Protein AF-A0AB38CZD9-F1 (afdb_monomer)

Radius of gyration: 26.94 Å; Cα contacts (8 Å, |Δi|>4): 49; chains: 1; bounding box: 53×29×86 Å

Foldseek 3Di:
DDPPPPPPDDPQLVVLQVQLVVLVVVLVVQDDDDCVPHDPVVNVVVVVVSVVSNVVSVVSNVVSNVRNVVVVVVVVVVVVVCVVVVPPPDPPPPPPPDDDPDDDDD

Secondary structure (DSSP, 8-state):
------SS--HHHHHHHHHHHHHHHHHHHPPPP--TT--HHHHHHHHHHHHHHHHHHHHHHHHHHHHHHHHHHHHHHHHHHHHH-TT---S----TTPPPPPPPP-

Organism: NCBI:txi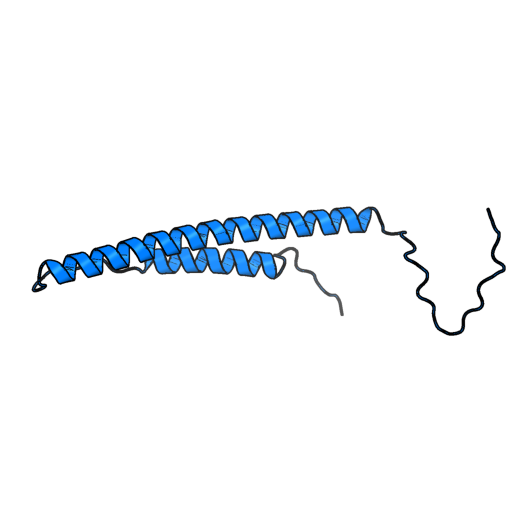d1185650

Solvent-accessible surface area (backbone atoms only — not comparable to full-atom values): 6479 Å² total; per-residue (Å²): 134,86,81,77,77,64,99,75,61,60,70,67,28,48,50,19,48,48,49,22,51,50,26,52,52,52,53,73,64,56,81,79,89,78,60,84,94,55,57,71,73,58,46,54,52,53,51,49,52,52,51,53,49,45,53,52,28,53,50,49,20,53,53,19,50,52,48,20,55,52,46,50,55,50,53,53,50,52,55,56,46,54,72,72,49,78,78,65,80,60,82,73,82,78,60,90,84,69,85,80,74,85,85,78,88,128

pLDDT: mean 80.2, std 19.92, range [33.47, 98.62]

Structure (mmCIF, N/CA/C/O backbone):
data_AF-A0AB38CZD9-F1
#
_entry.id   AF-A0AB38CZD9-F1
#
loop_
_atom_site.group_PDB
_atom_site.id
_atom_site.type_symbol
_atom_site.label_atom_id
_atom_site.label_alt_id
_atom_site.label_comp_id
_atom_site.label_asym_id
_atom_site.label_entity_id
_atom_site.label_seq_id
_atom_site.pdbx_PDB_ins_code
_atom_site.Cartn_x
_atom_site.Cartn_y
_atom_site.Cartn_z
_atom_site.occupancy
_atom_site.B_iso_or_equiv
_atom_site.auth_seq_id
_atom_site.auth_comp_id
_atom_site.auth_asym_id
_atom_site.auth_atom_id
_atom_site.pdbx_PDB_model_num
ATOM 1 N N . MET A 1 1 ? 33.368 4.820 -16.458 1.00 33.47 1 MET A N 1
ATOM 2 C CA . MET A 1 1 ? 32.606 4.340 -15.289 1.00 33.47 1 MET A CA 1
ATOM 3 C C . MET A 1 1 ? 31.623 3.302 -15.788 1.00 33.47 1 MET A C 1
ATOM 5 O O . MET A 1 1 ? 30.826 3.625 -16.655 1.00 33.47 1 MET A O 1
ATOM 9 N N . SER A 1 2 ? 31.768 2.059 -15.333 1.00 38.62 2 SER A N 1
ATOM 10 C CA . SER A 1 2 ? 30.882 0.948 -15.684 1.00 38.62 2 SER A CA 1
ATOM 11 C C . SER A 1 2 ? 29.598 1.111 -14.880 1.00 38.62 2 SER A C 1
ATOM 13 O O . SER A 1 2 ? 29.614 0.913 -13.667 1.00 38.62 2 SER A O 1
ATOM 15 N N . SER A 1 3 ? 28.510 1.533 -15.523 1.00 41.69 3 SER A N 1
ATOM 16 C CA . SER 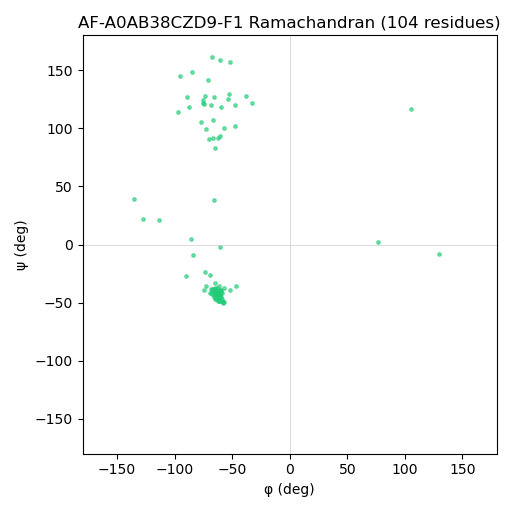A 1 3 ? 27.180 1.453 -14.930 1.00 41.69 3 SER A CA 1
ATOM 17 C C . SER A 1 3 ? 26.800 -0.019 -14.879 1.00 41.69 3 SER A C 1
ATOM 19 O O . SER A 1 3 ? 26.256 -0.578 -15.829 1.00 41.69 3 SER A O 1
ATOM 21 N N . THR A 1 4 ? 27.135 -0.666 -13.771 1.00 40.03 4 THR A N 1
ATOM 22 C CA . THR A 1 4 ? 26.488 -1.910 -13.387 1.00 40.03 4 THR A CA 1
ATOM 23 C C . THR A 1 4 ? 25.017 -1.572 -13.171 1.00 40.03 4 THR A C 1
ATOM 25 O O . THR A 1 4 ? 24.631 -1.126 -12.093 1.00 40.03 4 THR A O 1
ATOM 28 N N . VAL A 1 5 ? 24.200 -1.710 -14.218 1.00 45.19 5 VAL A N 1
ATOM 29 C CA . VAL A 1 5 ? 22.754 -1.858 -14.068 1.00 45.19 5 VAL A CA 1
ATOM 30 C C . VAL A 1 5 ? 22.598 -3.200 -13.381 1.00 45.19 5 VAL A C 1
ATOM 32 O O . VAL A 1 5 ? 22.669 -4.258 -14.003 1.00 45.19 5 VAL A O 1
ATOM 35 N N . ALA A 1 6 ? 22.556 -3.144 -12.053 1.00 43.19 6 ALA A N 1
ATOM 36 C CA . ALA A 1 6 ? 22.247 -4.293 -11.240 1.00 43.19 6 ALA A CA 1
ATOM 37 C C . ALA A 1 6 ? 20.925 -4.848 -11.768 1.00 43.19 6 ALA A C 1
ATOM 39 O O . ALA A 1 6 ? 19.932 -4.127 -11.864 1.00 43.19 6 ALA A O 1
ATOM 40 N N . THR A 1 7 ? 20.920 -6.125 -12.116 1.00 48.78 7 THR A N 1
ATOM 41 C CA . THR A 1 7 ? 19.751 -6.931 -12.479 1.00 48.78 7 THR A CA 1
ATOM 42 C C . THR A 1 7 ? 18.805 -7.118 -11.276 1.00 48.78 7 THR A C 1
ATOM 44 O O . THR A 1 7 ? 18.255 -8.192 -11.058 1.00 48.78 7 THR A O 1
ATOM 47 N N . THR A 1 8 ? 18.643 -6.071 -10.459 1.00 49.34 8 THR A N 1
ATOM 48 C CA . THR A 1 8 ? 18.008 -6.041 -9.137 1.00 49.34 8 THR A CA 1
ATOM 49 C C . THR A 1 8 ? 17.065 -4.839 -8.997 1.00 49.34 8 THR A C 1
ATOM 51 O O . THR A 1 8 ? 16.938 -4.235 -7.933 1.00 49.34 8 THR A O 1
ATOM 54 N N . GLY A 1 9 ? 16.343 -4.544 -10.077 1.00 58.12 9 GLY A N 1
ATOM 55 C CA . GLY A 1 9 ? 15.066 -3.838 -10.053 1.00 58.12 9 GLY A CA 1
ATOM 56 C C . GLY A 1 9 ? 15.151 -2.395 -10.518 1.00 58.12 9 GLY A C 1
ATOM 57 O O . GLY A 1 9 ? 15.769 -1.557 -9.867 1.00 58.12 9 GLY A O 1
ATOM 58 N N . ASP A 1 10 ? 14.462 -2.130 -11.624 1.00 78.50 10 ASP A N 1
ATOM 59 C CA . ASP A 1 10 ? 14.013 -0.800 -12.013 1.00 78.50 10 ASP A CA 1
ATOM 60 C C . ASP A 1 10 ? 13.556 -0.011 -10.761 1.00 78.50 10 ASP A C 1
ATOM 62 O O . ASP A 1 10 ? 12.759 -0.539 -9.968 1.00 78.50 10 ASP A O 1
ATOM 66 N N . PRO A 1 11 ? 14.066 1.218 -10.533 1.00 87.94 11 PRO A N 1
ATOM 67 C CA . PRO A 1 11 ? 13.676 2.047 -9.399 1.00 87.94 11 PRO A CA 1
ATOM 68 C C . PRO A 1 11 ? 12.161 2.126 -9.190 1.00 87.94 11 PRO A C 1
ATOM 70 O O . PRO A 1 11 ? 11.718 2.122 -8.041 1.00 87.94 11 PRO A O 1
ATOM 73 N N . ILE A 1 12 ? 11.356 2.140 -10.259 1.00 88.75 12 ILE A N 1
ATOM 74 C CA . ILE A 1 12 ? 9.899 2.222 -10.127 1.00 88.75 12 ILE A CA 1
ATOM 75 C C . ILE A 1 12 ? 9.282 0.912 -9.613 1.00 88.75 12 ILE A C 1
ATOM 77 O O . ILE A 1 12 ? 8.389 0.938 -8.764 1.00 88.75 12 ILE A O 1
ATOM 81 N N . VAL A 1 13 ? 9.830 -0.240 -10.013 1.00 91.81 13 VAL A N 1
ATOM 82 C CA . VAL A 1 13 ? 9.440 -1.559 -9.491 1.00 91.81 13 VAL A CA 1
ATOM 83 C C . VAL A 1 13 ? 9.759 -1.643 -7.998 1.00 91.81 13 VAL A C 1
ATOM 85 O O . VAL A 1 13 ? 8.937 -2.107 -7.206 1.00 91.81 13 VAL A O 1
ATOM 88 N N . GLN A 1 14 ? 10.931 -1.150 -7.586 1.00 91.56 14 GLN A N 1
ATOM 89 C CA . GLN A 1 14 ? 11.331 -1.143 -6.176 1.00 91.56 14 GLN A CA 1
ATOM 90 C C . GLN A 1 14 ? 10.468 -0.208 -5.326 1.00 91.56 14 GLN A C 1
ATOM 92 O O . GLN A 1 14 ? 10.102 -0.572 -4.208 1.00 91.56 14 GLN A O 1
ATOM 97 N N . VAL A 1 15 ? 10.086 0.958 -5.856 1.00 93.94 15 VAL A N 1
ATOM 98 C CA . VAL A 1 15 ? 9.139 1.866 -5.190 1.00 93.94 15 VAL A CA 1
ATOM 99 C C . VAL A 1 15 ? 7.816 1.150 -4.920 1.00 93.94 15 VAL A C 1
ATOM 101 O O . VAL A 1 15 ? 7.354 1.139 -3.779 1.00 93.94 15 VAL A O 1
ATOM 104 N N . HIS A 1 16 ? 7.236 0.495 -5.926 1.00 96.75 16 HIS A N 1
ATOM 105 C CA . HIS A 1 16 ? 5.980 -0.235 -5.765 1.00 96.75 16 HIS A CA 1
ATOM 106 C C . HIS A 1 16 ? 6.089 -1.389 -4.759 1.00 96.75 16 HIS A C 1
ATOM 108 O O . HIS A 1 16 ? 5.274 -1.485 -3.840 1.00 96.75 16 HIS A O 1
ATOM 114 N N . ARG A 1 17 ? 7.135 -2.218 -4.850 1.00 95.94 17 ARG A N 1
ATOM 115 C CA . ARG A 1 17 ? 7.371 -3.303 -3.880 1.00 95.94 17 ARG A CA 1
ATOM 116 C C . ARG A 1 17 ? 7.559 -2.777 -2.457 1.00 95.94 17 ARG A C 1
ATOM 118 O O . ARG A 1 17 ? 7.034 -3.368 -1.514 1.00 95.94 17 ARG A O 1
ATOM 125 N N . GLY A 1 18 ? 8.260 -1.654 -2.302 1.00 96.12 18 GLY A N 1
ATOM 126 C CA . GLY A 1 18 ? 8.437 -0.974 -1.022 1.00 96.12 18 GLY A CA 1
ATOM 127 C C . GLY A 1 18 ? 7.110 -0.510 -0.424 1.00 96.12 18 GLY A C 1
ATOM 128 O O . GLY A 1 18 ? 6.835 -0.795 0.737 1.00 96.12 18 GLY A O 1
ATOM 129 N N . VAL A 1 19 ? 6.247 0.128 -1.222 1.00 97.56 19 VAL A N 1
ATOM 130 C CA . VAL A 1 19 ? 4.901 0.536 -0.781 1.00 97.56 19 VAL A CA 1
ATOM 131 C C . VAL A 1 19 ? 4.071 -0.676 -0.358 1.00 97.56 19 VAL A C 1
ATOM 133 O O . VAL A 1 19 ? 3.456 -0.648 0.708 1.00 97.56 19 VAL A O 1
ATOM 136 N N . ALA A 1 20 ? 4.096 -1.761 -1.137 1.00 97.44 20 ALA A N 1
ATOM 137 C CA . ALA A 1 20 ? 3.372 -2.982 -0.800 1.00 97.44 20 ALA A CA 1
ATOM 138 C C . ALA A 1 20 ? 3.870 -3.603 0.517 1.00 97.44 20 ALA A C 1
ATOM 140 O O . ALA A 1 20 ? 3.076 -4.073 1.334 1.00 97.44 20 ALA A O 1
ATOM 141 N N . ALA A 1 21 ? 5.185 -3.614 0.747 1.00 97.69 21 ALA A N 1
ATOM 142 C CA . ALA A 1 21 ? 5.777 -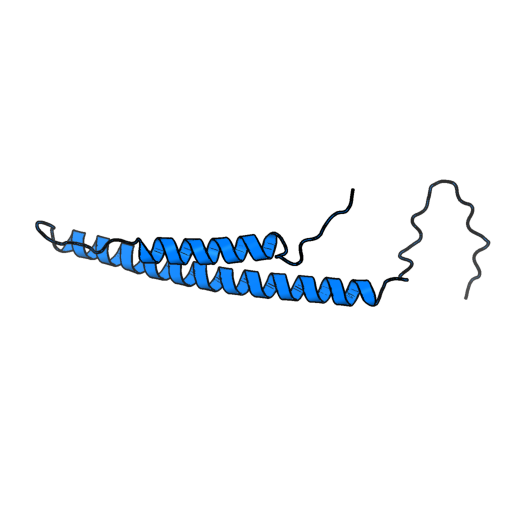4.099 1.992 1.00 97.69 21 ALA A CA 1
ATOM 143 C C . ALA A 1 21 ? 5.382 -3.221 3.191 1.00 97.69 21 ALA A C 1
ATOM 145 O O . ALA A 1 21 ? 4.929 -3.751 4.207 1.00 97.69 21 ALA A O 1
ATOM 146 N N . SER A 1 22 ? 5.479 -1.896 3.056 1.00 97.62 22 SER A N 1
ATOM 147 C CA . SER A 1 22 ? 5.086 -0.948 4.103 1.00 97.62 22 SER A CA 1
ATOM 148 C C . SER A 1 22 ? 3.604 -1.063 4.450 1.00 97.62 22 SER A C 1
ATOM 150 O O . SER A 1 22 ? 3.265 -1.139 5.625 1.00 97.62 22 SER A O 1
ATOM 152 N N . ALA A 1 23 ? 2.714 -1.171 3.458 1.00 98.00 23 ALA A N 1
ATOM 153 C CA . ALA A 1 23 ? 1.280 -1.329 3.701 1.00 98.00 23 ALA A CA 1
ATOM 154 C C . ALA A 1 23 ? 0.965 -2.587 4.532 1.00 98.00 23 ALA A C 1
ATOM 156 O O . ALA A 1 23 ? 0.171 -2.536 5.472 1.00 98.00 23 ALA A O 1
ATOM 157 N N . ARG A 1 24 ? 1.635 -3.711 4.238 1.00 97.75 24 ARG A N 1
ATOM 158 C CA . ARG A 1 24 ? 1.492 -4.954 5.013 1.00 97.75 24 ARG A CA 1
ATOM 159 C C . ARG A 1 24 ? 2.058 -4.825 6.428 1.00 97.75 24 ARG A C 1
ATOM 161 O O . ARG A 1 24 ? 1.452 -5.347 7.362 1.00 97.75 24 ARG A O 1
ATOM 168 N N . ALA A 1 25 ? 3.187 -4.136 6.591 1.00 97.88 25 ALA A N 1
ATOM 169 C CA . ALA A 1 25 ? 3.788 -3.890 7.900 1.00 97.88 25 ALA A CA 1
ATOM 170 C C . ALA A 1 25 ? 2.882 -3.020 8.788 1.00 97.88 25 ALA A C 1
ATOM 172 O O . ALA A 1 25 ? 2.611 -3.390 9.929 1.00 97.88 25 ALA A O 1
ATOM 173 N N . GLU A 1 26 ? 2.342 -1.927 8.247 1.00 97.94 26 GLU A N 1
ATOM 174 C CA . GLU A 1 26 ? 1.386 -1.062 8.949 1.00 97.94 26 GLU A CA 1
ATOM 175 C C . GLU A 1 26 ? 0.106 -1.822 9.315 1.00 97.94 26 GLU A C 1
ATOM 177 O O . GLU A 1 26 ? -0.363 -1.751 10.449 1.00 97.94 26 GLU A O 1
ATOM 182 N N . MET A 1 27 ? -0.428 -2.636 8.397 1.00 97.31 27 MET A N 1
ATOM 183 C CA . MET A 1 27 ? -1.610 -3.461 8.662 1.00 97.31 27 MET A CA 1
ATOM 184 C C . MET A 1 27 ? -1.383 -4.444 9.822 1.00 97.31 27 MET A C 1
ATOM 186 O O . MET A 1 27 ? -2.283 -4.637 10.645 1.00 97.31 27 MET A O 1
ATOM 190 N N . ALA A 1 28 ? -0.190 -5.041 9.906 1.00 95.56 28 ALA A N 1
ATOM 191 C CA . ALA A 1 28 ? 0.202 -5.915 11.011 1.00 95.56 28 ALA A CA 1
ATOM 192 C C . ALA A 1 28 ? 0.401 -5.150 12.334 1.00 95.56 28 ALA A C 1
ATOM 194 O O . ALA A 1 28 ? 0.221 -5.729 13.404 1.00 95.56 28 ALA A O 1
ATOM 195 N N . GLY A 1 29 ? 0.741 -3.860 12.264 1.00 96.19 29 GLY A N 1
ATOM 196 C CA . GLY A 1 29 ? 0.910 -2.974 13.416 1.00 96.19 29 GLY A CA 1
ATOM 197 C C . GLY A 1 29 ? -0.381 -2.335 13.939 1.00 96.19 29 GLY A C 1
ATOM 198 O O . GLY A 1 29 ? -0.358 -1.713 15.002 1.00 96.19 29 GLY A O 1
ATOM 199 N N . LEU A 1 30 ? -1.512 -2.469 13.234 1.00 95.50 30 LEU A N 1
ATOM 200 C CA . LEU A 1 30 ? -2.761 -1.826 13.644 1.00 95.50 30 LEU A CA 1
ATOM 201 C C . LEU A 1 30 ? -3.300 -2.390 14.970 1.00 95.50 30 LEU A C 1
ATOM 203 O O . LEU A 1 30 ? -3.557 -3.600 15.057 1.00 95.50 30 LEU A O 1
ATOM 207 N N . PRO A 1 31 ? -3.592 -1.526 15.961 1.00 93.06 31 PRO A N 1
ATOM 208 C CA . PRO A 1 31 ? -4.049 -1.955 17.275 1.00 93.06 31 PRO A CA 1
ATOM 209 C 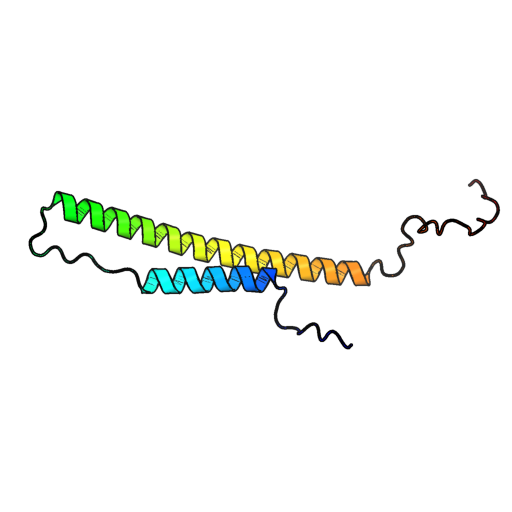C . PRO A 1 31 ? -5.447 -2.586 17.226 1.00 93.06 31 PRO A C 1
ATOM 211 O O . PRO A 1 31 ? -6.232 -2.392 16.290 1.00 93.06 31 PRO A O 1
ATOM 214 N N . THR A 1 32 ? -5.772 -3.333 18.277 1.00 90.50 32 THR A N 1
ATOM 215 C CA . THR A 1 32 ? -7.136 -3.776 18.587 1.00 90.50 32 THR A CA 1
ATOM 216 C C . THR A 1 32 ? -7.773 -2.815 19.584 1.00 90.50 32 THR A C 1
ATOM 218 O O . THR A 1 32 ? -7.087 -2.300 20.466 1.00 90.50 32 THR A O 1
ATOM 221 N N . VAL A 1 33 ? -9.081 -2.578 19.472 1.00 89.12 33 VAL A N 1
ATOM 222 C CA . VAL A 1 33 ? -9.798 -1.742 20.444 1.00 89.12 33 VAL A CA 1
ATOM 223 C C . VAL A 1 33 ? -9.999 -2.529 21.736 1.00 89.12 33 VAL A C 1
ATOM 225 O O . VAL A 1 33 ? -10.628 -3.583 21.730 1.00 89.12 33 VAL A O 1
ATOM 228 N N . GLU A 1 34 ? -9.491 -2.003 22.849 1.00 88.12 34 GLU A N 1
ATOM 229 C CA . GLU A 1 34 ? -9.858 -2.451 24.192 1.00 88.12 34 GLU A CA 1
ATOM 230 C C . GLU A 1 34 ? -10.943 -1.518 24.740 1.00 88.12 34 GLU A C 1
ATOM 232 O O . GLU A 1 34 ? -10.721 -0.327 24.951 1.00 88.12 34 GLU A O 1
ATOM 237 N N . SER A 1 35 ? -12.149 -2.044 24.947 1.00 84.75 35 SER A N 1
ATOM 238 C CA . SER A 1 35 ? -13.335 -1.246 25.279 1.00 84.75 35 SER A CA 1
ATOM 239 C C . SER A 1 35 ? -13.504 -0.948 26.775 1.00 84.75 35 SER A C 1
ATOM 241 O O . SER A 1 35 ? -14.530 -0.390 27.177 1.00 84.75 35 SER A O 1
ATOM 243 N N . ALA A 1 36 ? -12.550 -1.338 27.625 1.00 86.94 36 ALA A N 1
ATOM 244 C CA . ALA A 1 36 ? -12.661 -1.187 29.073 1.00 86.94 36 ALA A CA 1
ATOM 245 C C . ALA A 1 36 ? -12.824 0.295 29.464 1.00 86.94 36 ALA A C 1
ATOM 247 O O . ALA A 1 36 ? -11.973 1.135 29.187 1.00 86.94 36 ALA A O 1
ATOM 248 N N . GLY A 1 37 ? -13.956 0.629 30.093 1.00 86.50 37 GLY A N 1
ATOM 249 C CA . GLY A 1 37 ? -14.276 2.000 30.513 1.00 86.50 37 GLY A CA 1
ATOM 250 C C . GLY A 1 37 ? -14.738 2.944 29.393 1.00 86.50 37 GLY A C 1
ATOM 251 O O . GLY A 1 37 ? -15.018 4.112 29.667 1.00 86.50 37 GLY A O 1
ATOM 252 N N . MET A 1 38 ? -14.869 2.471 28.149 1.00 90.62 38 MET A N 1
ATOM 253 C CA . MET A 1 38 ? -15.356 3.283 27.033 1.00 90.62 38 MET A CA 1
ATOM 254 C C . MET A 1 38 ? -16.887 3.302 26.948 1.00 90.62 38 MET A C 1
ATOM 256 O O . MET A 1 38 ? -17.573 2.327 27.256 1.00 90.62 38 MET A O 1
ATOM 260 N N . ARG A 1 39 ? -17.445 4.419 26.463 1.00 93.56 39 ARG A N 1
ATOM 261 C CA . ARG A 1 39 ? -18.865 4.477 26.082 1.00 93.56 39 ARG A CA 1
ATOM 262 C C . ARG A 1 39 ? -19.088 3.657 24.803 1.00 93.56 39 ARG A C 1
ATOM 264 O O . ARG A 1 39 ? -18.274 3.790 23.888 1.00 93.56 39 ARG A O 1
ATOM 271 N N . PRO A 1 40 ? -20.212 2.926 24.665 1.00 89.50 40 PRO A N 1
ATOM 272 C CA . PRO A 1 40 ? -20.472 2.083 23.494 1.00 89.50 40 PRO A CA 1
ATOM 273 C C . PRO A 1 40 ? -20.322 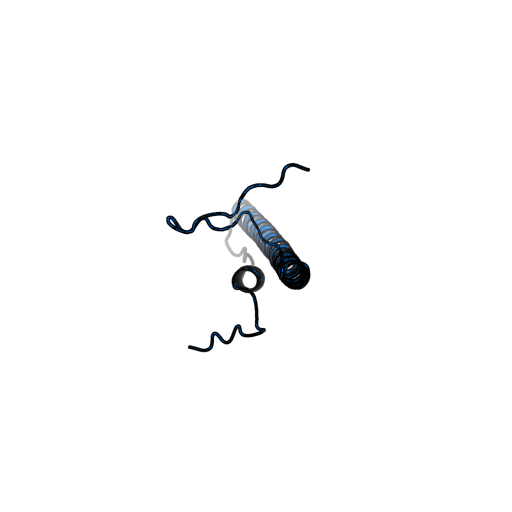2.801 22.143 1.00 89.50 40 PRO A C 1
ATOM 275 O O . PRO A 1 40 ? -19.745 2.251 21.212 1.00 89.50 40 PRO A O 1
ATOM 278 N N . GLY A 1 41 ? -20.766 4.061 22.047 1.00 92.12 41 GLY A N 1
ATOM 279 C CA . GLY A 1 41 ? -20.642 4.844 20.812 1.00 92.12 41 GLY A CA 1
ATOM 280 C C . GLY A 1 41 ? -19.196 5.148 20.406 1.00 92.12 41 GLY A C 1
ATOM 281 O O . GLY A 1 41 ? -18.896 5.188 19.221 1.00 92.12 41 GLY A O 1
ATOM 282 N N . HIS A 1 42 ? -18.282 5.324 21.366 1.00 93.56 42 HIS A N 1
ATOM 283 C CA . HIS A 1 42 ? -16.871 5.579 21.056 1.00 93.56 42 HIS A CA 1
ATOM 284 C C . HIS A 1 42 ? -16.162 4.309 20.588 1.00 93.56 42 HIS A C 1
ATOM 286 O O . HIS A 1 42 ? -15.378 4.370 19.646 1.00 93.56 42 HIS A O 1
ATOM 292 N N . VAL A 1 43 ? -16.477 3.167 21.208 1.00 94.06 43 VAL A N 1
ATOM 293 C CA . VAL A 1 43 ? -15.957 1.858 20.785 1.00 94.06 43 VAL A CA 1
ATOM 294 C C . VAL A 1 43 ? -16.342 1.598 19.333 1.00 94.06 43 VAL A C 1
ATOM 296 O O . VAL A 1 43 ? -15.470 1.335 18.514 1.00 94.06 43 VAL A O 1
ATOM 299 N N . ALA A 1 44 ? -17.621 1.790 18.994 1.00 92.75 44 ALA A N 1
ATOM 300 C CA . ALA A 1 44 ? -18.116 1.585 17.636 1.00 92.75 44 ALA A CA 1
ATOM 301 C C . ALA A 1 44 ? -17.411 2.478 16.596 1.00 92.75 44 ALA A C 1
ATOM 303 O O . ALA A 1 44 ? -17.080 2.009 15.511 1.00 92.75 44 ALA A O 1
ATOM 304 N N . ILE A 1 45 ? -17.143 3.750 16.924 1.00 95.44 45 ILE A N 1
ATOM 305 C CA . ILE A 1 45 ? -16.417 4.668 16.028 1.00 95.44 45 ILE A CA 1
ATOM 306 C C . ILE A 1 45 ? -14.969 4.206 15.822 1.00 95.44 45 ILE A C 1
ATOM 308 O O . ILE A 1 45 ? -14.485 4.200 14.692 1.00 95.44 45 ILE A O 1
ATOM 312 N N . LEU A 1 46 ? -14.277 3.812 16.895 1.00 94.69 46 LEU A N 1
ATOM 313 C CA . LEU A 1 46 ? -12.887 3.355 16.815 1.00 94.69 46 LEU A CA 1
ATOM 314 C C . LEU A 1 46 ? -12.760 2.042 16.039 1.00 94.69 46 LEU A C 1
ATOM 316 O O . LEU A 1 46 ? -11.873 1.913 15.197 1.00 94.69 46 LEU A O 1
ATOM 320 N N . GLU A 1 47 ? -13.656 1.086 16.282 1.00 94.56 47 GLU A N 1
ATOM 321 C CA . GLU A 1 47 ? -13.694 -0.176 15.541 1.00 94.56 47 GLU A CA 1
ATOM 322 C C . GLU A 1 47 ? -13.976 0.051 14.054 1.00 94.56 47 GLU A C 1
ATOM 324 O O . GLU A 1 47 ? -13.297 -0.537 13.210 1.00 94.56 47 GLU A O 1
ATOM 329 N N . ALA A 1 48 ? -14.918 0.942 13.722 1.00 96.00 48 ALA A N 1
ATOM 330 C CA . ALA A 1 48 ? -15.208 1.305 12.339 1.00 96.00 48 ALA A CA 1
ATOM 331 C C . ALA A 1 48 ? -13.988 1.938 11.653 1.00 96.00 48 ALA A C 1
ATOM 333 O O . ALA A 1 48 ? -13.584 1.478 10.586 1.00 96.00 48 ALA A O 1
ATOM 334 N N . ALA A 1 49 ? -13.348 2.921 12.292 1.00 96.75 49 ALA A N 1
ATOM 335 C CA . ALA A 1 49 ? -12.178 3.601 11.740 1.00 96.75 49 ALA A CA 1
ATOM 336 C C . ALA A 1 49 ? -10.991 2.643 11.529 1.00 96.75 49 ALA A C 1
ATOM 338 O O . ALA A 1 49 ? -10.341 2.666 10.481 1.00 96.75 49 ALA A O 1
ATOM 339 N N . LEU A 1 50 ? -10.719 1.751 12.489 1.00 96.69 50 LEU A N 1
ATOM 340 C CA . LEU A 1 50 ? -9.672 0.735 12.344 1.00 96.69 50 LEU A CA 1
ATOM 341 C C . LEU A 1 50 ? -10.020 -0.290 11.262 1.00 96.69 50 LEU A C 1
ATOM 343 O O . LEU A 1 50 ? -9.140 -0.701 10.507 1.00 96.69 50 LEU A O 1
ATOM 347 N N . GLY A 1 51 ? -11.290 -0.681 11.146 1.00 97.12 51 GLY A N 1
ATOM 348 C CA . GLY A 1 51 ? -11.770 -1.549 10.073 1.00 97.12 51 GLY A CA 1
ATOM 349 C C . GLY A 1 51 ? -11.592 -0.926 8.686 1.00 97.12 51 GLY A C 1
ATOM 350 O O . GLY A 1 51 ? -11.117 -1.593 7.768 1.00 97.12 51 GLY A O 1
ATOM 351 N N . GLU A 1 52 ? -11.920 0.355 8.529 1.00 97.94 52 GLU A N 1
ATOM 352 C CA . GLU A 1 52 ? -11.689 1.108 7.291 1.00 97.94 52 GLU A CA 1
ATOM 353 C C . GLU A 1 52 ? -10.197 1.249 6.978 1.00 97.94 52 GLU A C 1
ATOM 355 O O . GLU A 1 52 ? -9.787 1.041 5.837 1.00 97.94 52 GLU A O 1
ATOM 360 N N . THR A 1 53 ? -9.371 1.498 7.997 1.00 98.00 53 THR A N 1
ATOM 361 C CA . THR A 1 53 ? -7.913 1.593 7.839 1.00 98.00 53 THR A CA 1
ATOM 362 C C . THR A 1 53 ? -7.318 0.267 7.362 1.00 98.00 53 THR A C 1
ATOM 364 O O . THR A 1 53 ? -6.504 0.261 6.441 1.00 98.00 53 THR A O 1
ATOM 367 N N . ARG A 1 54 ? -7.761 -0.873 7.918 1.00 97.88 54 ARG A N 1
ATOM 368 C CA . ARG A 1 54 ? -7.337 -2.210 7.457 1.00 97.88 54 ARG A CA 1
ATOM 369 C C . ARG A 1 54 ? -7.646 -2.410 5.975 1.00 97.88 54 ARG A C 1
ATOM 371 O O . ARG A 1 54 ? -6.752 -2.778 5.221 1.00 97.88 54 ARG A O 1
ATOM 378 N N . LYS A 1 55 ? -8.877 -2.104 5.556 1.00 98.19 55 LYS A N 1
ATOM 379 C CA . LYS A 1 55 ? -9.298 -2.226 4.150 1.00 98.19 55 LYS A CA 1
ATOM 380 C C . LYS A 1 55 ? -8.466 -1.340 3.225 1.00 98.19 55 LYS A C 1
ATOM 382 O O . LYS A 1 55 ? -8.064 -1.781 2.155 1.00 98.19 55 LYS A O 1
ATOM 387 N N . ALA A 1 56 ? -8.195 -0.103 3.640 1.00 98.56 56 ALA A N 1
ATOM 388 C CA . ALA A 1 56 ? -7.397 0.829 2.852 1.00 98.56 56 ALA A CA 1
ATOM 389 C C . ALA A 1 56 ? -5.944 0.351 2.686 1.00 98.56 56 ALA A C 1
ATOM 391 O O . ALA A 1 56 ? -5.401 0.430 1.587 1.00 98.56 56 ALA A O 1
ATOM 392 N N . LEU A 1 57 ? -5.322 -0.172 3.749 1.00 98.50 57 LEU A N 1
ATOM 393 C CA . LEU A 1 57 ? -3.958 -0.711 3.689 1.00 98.50 57 LEU A CA 1
ATOM 394 C C . LEU A 1 57 ? -3.872 -1.996 2.855 1.00 98.50 57 LEU A C 1
ATOM 396 O O . LEU A 1 57 ? -2.912 -2.169 2.106 1.00 98.50 57 LEU A O 1
ATOM 400 N N . GLU A 1 58 ? -4.872 -2.873 2.945 1.00 98.38 58 GLU A N 1
ATOM 401 C CA . GLU A 1 58 ? -4.960 -4.074 2.107 1.00 98.38 58 GLU A CA 1
ATOM 402 C C . GLU A 1 58 ? -5.033 -3.704 0.619 1.00 98.38 58 GLU A C 1
ATOM 404 O O . GLU A 1 58 ? -4.251 -4.203 -0.194 1.00 98.38 58 GLU A O 1
ATOM 409 N N . GLU A 1 59 ? -5.913 -2.764 0.273 1.00 98.62 59 GLU A N 1
ATOM 410 C CA . GLU A 1 59 ? -6.066 -2.287 -1.099 1.00 98.62 59 GLU A CA 1
ATOM 411 C C . GLU A 1 59 ? -4.810 -1.564 -1.605 1.00 98.62 59 GLU A C 1
ATOM 413 O O . GLU A 1 59 ? -4.388 -1.778 -2.743 1.00 98.62 59 GLU A O 1
ATOM 418 N N . LEU A 1 60 ? -4.157 -0.764 -0.755 1.00 98.44 60 LEU A N 1
ATOM 419 C CA . LEU A 1 60 ? -2.884 -0.122 -1.082 1.00 98.44 60 LEU A CA 1
ATOM 420 C C . LEU A 1 60 ? -1.805 -1.158 -1.416 1.00 98.44 60 LEU A C 1
ATOM 422 O O . LEU A 1 60 ? -1.100 -1.007 -2.414 1.00 98.44 60 LEU A O 1
ATOM 426 N N . GLY A 1 61 ? -1.697 -2.220 -0.612 1.00 98.31 61 GLY A N 1
ATOM 427 C CA . GLY A 1 61 ? -0.776 -3.324 -0.873 1.00 98.31 61 GLY A CA 1
ATOM 428 C C . GLY A 1 61 ? -1.044 -3.982 -2.226 1.00 98.31 61 GLY A C 1
ATOM 429 O O . GLY A 1 61 ? -0.123 -4.149 -3.025 1.00 98.31 61 GLY A O 1
ATOM 430 N N . ARG A 1 62 ? -2.317 -4.271 -2.519 1.00 98.38 62 ARG A N 1
ATOM 431 C CA . ARG A 1 62 ? -2.747 -4.880 -3.785 1.00 98.38 62 ARG A CA 1
ATOM 432 C C . ARG A 1 62 ? -2.428 -4.004 -4.999 1.00 98.38 62 ARG A C 1
ATOM 434 O O . ARG A 1 62 ? -1.893 -4.498 -5.988 1.00 98.38 62 ARG A O 1
ATOM 441 N N . VAL A 1 63 ? -2.749 -2.711 -4.948 1.00 98.38 63 VAL A N 1
ATOM 442 C CA . VAL A 1 63 ? -2.473 -1.769 -6.049 1.00 98.38 63 VAL A CA 1
ATOM 443 C C . VAL A 1 63 ? -0.970 -1.608 -6.264 1.00 98.38 63 VAL A C 1
ATOM 445 O O . VAL A 1 63 ? -0.516 -1.534 -7.404 1.00 98.38 63 VAL A O 1
ATOM 448 N N . ALA A 1 64 ? -0.186 -1.600 -5.187 1.00 97.19 64 ALA A N 1
ATOM 449 C CA . ALA A 1 64 ? 1.262 -1.543 -5.279 1.00 97.19 64 ALA A CA 1
ATOM 450 C C . ALA A 1 64 ? 1.856 -2.807 -5.931 1.00 97.19 64 ALA A C 1
ATOM 452 O O . ALA A 1 64 ? 2.725 -2.675 -6.788 1.00 97.19 64 ALA A O 1
ATOM 453 N N . ASP A 1 65 ? 1.345 -4.008 -5.632 1.00 97.75 65 ASP A N 1
ATOM 454 C CA . ASP A 1 65 ? 1.756 -5.238 -6.332 1.00 97.75 65 ASP A CA 1
ATOM 455 C C . ASP A 1 65 ? 1.443 -5.172 -7.840 1.00 97.75 65 ASP A C 1
ATOM 457 O O . ASP A 1 65 ? 2.280 -5.532 -8.669 1.00 97.75 65 ASP A O 1
ATOM 461 N N . VAL A 1 66 ? 0.260 -4.661 -8.211 1.00 98.12 66 VAL A N 1
ATOM 462 C CA . VAL A 1 66 ? -0.115 -4.440 -9.621 1.00 98.12 66 VAL A CA 1
ATOM 463 C C . VAL A 1 66 ? 0.829 -3.440 -10.291 1.00 98.12 66 VAL A C 1
ATOM 465 O O . VAL A 1 66 ? 1.257 -3.670 -11.420 1.00 98.12 66 VAL A O 1
ATOM 468 N N . GLY A 1 67 ? 1.182 -2.353 -9.601 1.00 95.38 67 GLY A N 1
ATOM 469 C CA . GLY A 1 67 ? 2.137 -1.362 -10.097 1.00 95.38 67 GLY A CA 1
ATOM 470 C C . GLY A 1 67 ? 3.527 -1.951 -10.341 1.00 95.38 67 GLY A C 1
ATOM 471 O O . GLY A 1 67 ? 4.123 -1.687 -11.383 1.00 95.38 67 GLY A O 1
ATOM 472 N N . ALA A 1 68 ? 4.017 -2.805 -9.436 1.00 94.94 68 ALA A N 1
ATOM 473 C CA . ALA A 1 68 ? 5.293 -3.499 -9.611 1.00 94.94 68 ALA A CA 1
ATOM 474 C C . ALA A 1 68 ? 5.274 -4.413 -10.847 1.00 94.94 68 ALA A C 1
ATOM 476 O O . ALA A 1 68 ? 6.160 -4.311 -11.691 1.00 94.94 68 ALA A O 1
ATOM 477 N N . ALA A 1 69 ? 4.235 -5.243 -10.993 1.00 94.12 69 ALA A N 1
ATOM 478 C CA . ALA A 1 69 ? 4.092 -6.136 -12.142 1.00 94.12 69 ALA A CA 1
ATOM 479 C C . ALA A 1 69 ? 3.944 -5.370 -13.472 1.00 94.12 69 ALA A C 1
ATOM 481 O O . ALA A 1 69 ? 4.517 -5.763 -14.486 1.00 94.12 69 ALA A O 1
ATOM 482 N N . GLY A 1 70 ? 3.198 -4.260 -13.474 1.00 93.50 70 GLY A N 1
ATOM 483 C CA . GLY A 1 70 ? 3.050 -3.401 -14.650 1.00 93.50 70 GLY A CA 1
ATOM 484 C C . GLY A 1 70 ? 4.366 -2.742 -15.066 1.00 93.50 70 GLY A C 1
ATOM 485 O O . GLY A 1 70 ? 4.692 -2.726 -16.250 1.00 93.50 70 GLY A O 1
ATOM 486 N N . ALA A 1 71 ? 5.139 -2.243 -14.100 1.00 90.56 71 ALA A N 1
ATOM 487 C CA . ALA A 1 71 ? 6.449 -1.652 -14.351 1.00 90.56 71 ALA A CA 1
ATOM 488 C C . ALA A 1 71 ? 7.465 -2.678 -14.885 1.00 90.56 71 ALA A C 1
ATOM 490 O O . ALA A 1 71 ? 8.191 -2.376 -15.828 1.00 90.56 71 ALA A O 1
ATOM 491 N N . GLU A 1 72 ? 7.469 -3.903 -14.352 1.00 89.94 72 GLU A N 1
ATOM 492 C CA . GLU A 1 72 ? 8.275 -5.007 -14.898 1.00 89.94 72 GLU A CA 1
ATOM 493 C C . GLU A 1 72 ? 7.911 -5.300 -16.358 1.00 89.94 72 GLU A C 1
ATOM 495 O O . GLU A 1 72 ? 8.789 -5.333 -17.217 1.00 89.94 72 GLU A O 1
ATOM 500 N N . GLY A 1 73 ? 6.614 -5.426 -16.660 1.00 88.62 73 GLY A N 1
ATOM 501 C CA . GLY A 1 73 ? 6.151 -5.696 -18.021 1.00 88.62 73 GLY A CA 1
ATOM 502 C C . GLY A 1 73 ? 6.525 -4.603 -19.028 1.00 88.62 73 GLY A C 1
ATOM 503 O O . GLY A 1 73 ? 6.844 -4.914 -20.174 1.00 88.62 73 GLY A O 1
ATOM 504 N N . LEU A 1 74 ? 6.525 -3.331 -18.615 1.00 87.62 74 LEU A N 1
ATOM 505 C CA . LEU A 1 74 ? 6.995 -2.225 -19.456 1.00 87.62 74 LEU A CA 1
ATOM 506 C C . LEU A 1 74 ? 8.511 -2.289 -19.690 1.00 87.62 74 LEU A C 1
ATOM 508 O O . LEU A 1 74 ? 8.953 -2.102 -20.820 1.00 87.62 74 LEU A O 1
ATOM 512 N N . GLY A 1 75 ? 9.305 -2.610 -18.664 1.00 84.31 75 GLY A N 1
ATOM 513 C CA . GLY A 1 75 ? 10.757 -2.767 -18.808 1.00 84.31 75 GLY A CA 1
ATOM 514 C C . GLY A 1 75 ? 11.154 -3.916 -19.745 1.00 84.31 75 GLY A C 1
ATOM 515 O O . GLY A 1 75 ? 12.098 -3.785 -20.535 1.00 84.31 75 GLY A O 1
ATOM 516 N N . ASP A 1 76 ? 10.405 -5.021 -19.711 1.00 83.94 76 ASP A N 1
ATOM 517 C CA . ASP A 1 76 ? 10.576 -6.141 -20.641 1.00 83.94 76 ASP A CA 1
ATOM 518 C C . ASP A 1 76 ? 10.239 -5.724 -22.083 1.00 83.94 76 ASP A C 1
ATOM 520 O O . ASP A 1 76 ? 11.005 -6.017 -23.005 1.00 83.94 76 ASP A O 1
ATOM 524 N N . GLN A 1 77 ? 9.144 -4.978 -22.282 1.00 83.75 77 GLN A N 1
ATOM 525 C CA . GLN A 1 77 ? 8.778 -4.418 -23.591 1.00 83.75 77 GLN A CA 1
A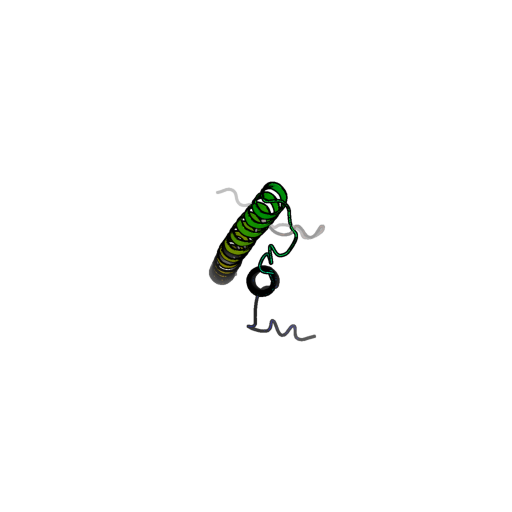TOM 526 C C . GLN A 1 77 ? 9.835 -3.449 -24.127 1.00 83.75 77 GLN A C 1
ATOM 528 O O . GLN A 1 77 ? 10.190 -3.524 -25.305 1.00 83.75 77 GLN A O 1
ATOM 533 N N . ASP A 1 78 ? 10.356 -2.556 -23.288 1.00 81.38 78 ASP A N 1
ATOM 534 C CA . ASP A 1 78 ? 11.415 -1.622 -23.673 1.00 81.38 78 ASP A CA 1
ATOM 535 C C . ASP A 1 78 ? 12.678 -2.371 -24.109 1.00 81.38 78 ASP A C 1
ATOM 537 O O . ASP A 1 78 ? 13.262 -2.058 -25.150 1.00 81.38 78 ASP A O 1
ATOM 541 N N . SER A 1 79 ? 13.062 -3.413 -23.367 1.00 78.88 79 SER A N 1
ATOM 542 C CA . SER A 1 79 ? 14.205 -4.270 -23.702 1.00 78.88 79 SER A CA 1
ATOM 543 C C . SER A 1 79 ? 13.998 -5.018 -25.023 1.00 78.88 79 SER A C 1
ATOM 545 O O . SER A 1 79 ? 14.900 -5.072 -25.865 1.00 78.88 79 SER A O 1
ATOM 547 N N . GLU A 1 80 ? 12.799 -5.564 -25.239 1.00 80.19 80 GLU A N 1
ATOM 548 C CA . GLU A 1 80 ? 12.428 -6.241 -26.481 1.00 80.19 80 GLU A CA 1
ATOM 549 C C . GLU A 1 80 ? 12.442 -5.279 -27.682 1.00 80.19 80 GLU A C 1
ATOM 551 O O . GLU A 1 80 ? 12.948 -5.623 -28.754 1.00 80.19 80 GLU A O 1
ATOM 556 N N . ASN A 1 81 ? 11.935 -4.056 -27.514 1.00 76.88 81 ASN A N 1
ATOM 557 C CA . ASN A 1 81 ? 11.915 -3.035 -28.560 1.00 76.88 81 ASN A CA 1
ATOM 558 C C . ASN A 1 81 ? 13.320 -2.510 -28.884 1.00 76.88 81 ASN A C 1
ATOM 560 O O . ASN A 1 81 ? 13.660 -2.365 -30.062 1.00 76.88 81 ASN A O 1
ATOM 564 N N . ALA A 1 82 ? 14.162 -2.284 -27.872 1.00 76.00 82 ALA A N 1
ATOM 565 C CA . ALA A 1 82 ? 15.540 -1.834 -28.062 1.00 76.00 82 ALA A CA 1
ATOM 566 C C . ALA A 1 82 ? 16.349 -2.796 -28.955 1.00 76.00 82 ALA A C 1
ATOM 568 O O . ALA A 1 82 ? 17.125 -2.352 -29.801 1.00 76.00 82 ALA A O 1
ATOM 569 N N . GLY A 1 83 ? 16.123 -4.110 -28.831 1.00 66.06 83 GLY A N 1
ATOM 570 C CA . GLY A 1 83 ? 16.759 -5.122 -29.682 1.00 66.06 83 GLY A CA 1
ATOM 571 C C . GLY A 1 83 ? 16.222 -5.182 -31.119 1.00 66.06 83 GLY A C 1
ATOM 572 O O . GLY A 1 83 ? 16.935 -5.626 -32.018 1.00 66.06 83 GLY A O 1
ATOM 573 N N . LYS A 1 84 ? 14.987 -4.725 -31.359 1.00 68.44 84 LYS A N 1
ATOM 574 C CA . LYS A 1 84 ? 14.325 -4.775 -32.677 1.00 68.44 84 LYS A CA 1
ATOM 575 C C . LYS A 1 84 ? 14.575 -3.536 -33.535 1.00 68.44 84 LYS A C 1
ATOM 577 O O . LYS A 1 84 ? 14.569 -3.643 -34.759 1.00 68.44 84 LYS A O 1
ATOM 582 N N . PHE A 1 85 ? 14.822 -2.384 -32.913 1.00 62.00 85 PHE A N 1
ATOM 583 C CA . PHE A 1 85 ? 15.001 -1.100 -33.601 1.00 62.00 85 PHE A CA 1
ATOM 584 C C . PHE A 1 85 ? 16.423 -0.530 -33.490 1.00 62.00 85 PHE A C 1
ATOM 586 O O . PHE A 1 85 ? 16.624 0.656 -33.728 1.00 62.00 85 PHE A O 1
ATOM 593 N N . GLY A 1 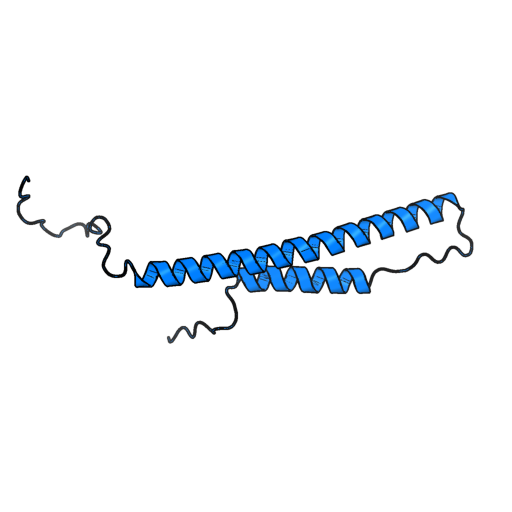86 ? 17.435 -1.358 -33.198 1.00 55.88 86 GLY A N 1
ATOM 594 C CA . GLY A 1 86 ? 18.845 -0.937 -33.093 1.00 55.88 86 GLY A CA 1
ATOM 595 C C . GLY A 1 86 ? 19.468 -0.328 -34.364 1.00 55.88 86 GLY A C 1
ATOM 596 O O . GLY A 1 86 ? 20.622 0.085 -34.331 1.00 55.88 86 GLY A O 1
ATOM 597 N N . GLY A 1 87 ? 18.715 -0.265 -35.468 1.00 54.69 87 GLY A N 1
ATOM 598 C CA . GLY A 1 87 ? 19.058 0.450 -36.701 1.00 54.69 87 GLY A CA 1
ATOM 599 C C . GLY A 1 87 ? 17.963 1.410 -37.176 1.00 54.69 87 GLY A C 1
ATOM 600 O O . GLY A 1 87 ? 17.893 1.695 -38.367 1.00 54.69 87 GLY A O 1
ATOM 601 N N . TRP A 1 88 ? 17.059 1.862 -36.297 1.00 50.88 88 TRP A N 1
ATOM 602 C CA . TRP A 1 88 ? 16.125 2.921 -36.669 1.00 50.88 88 TRP A CA 1
ATOM 603 C C . TRP A 1 88 ? 16.881 4.250 -36.750 1.00 50.88 88 TRP A C 1
ATOM 605 O O . TRP A 1 88 ? 17.108 4.918 -35.742 1.00 50.88 88 TRP A O 1
ATOM 615 N N . ASP A 1 89 ? 17.226 4.637 -37.977 1.00 55.94 89 ASP A N 1
ATOM 616 C CA . ASP A 1 89 ? 17.526 6.018 -38.340 1.00 55.94 89 ASP A CA 1
ATOM 617 C C . ASP A 1 89 ? 16.238 6.841 -38.167 1.00 55.94 89 ASP A C 1
ATOM 619 O O . ASP A 1 89 ? 15.451 7.048 -39.095 1.00 55.94 89 ASP A O 1
ATOM 623 N N . GLY A 1 90 ? 15.970 7.278 -36.933 1.00 56.12 90 GLY A N 1
ATOM 624 C CA . GLY A 1 90 ? 15.120 8.448 -36.709 1.00 56.12 90 GLY A CA 1
ATOM 625 C C . GLY A 1 90 ? 15.647 9.617 -37.555 1.00 56.12 90 GLY A C 1
ATOM 626 O O . GLY A 1 90 ? 16.821 9.583 -37.932 1.00 56.12 90 GLY A O 1
ATOM 627 N N . PRO A 1 91 ? 14.817 10.629 -37.888 1.00 54.22 91 PRO A N 1
ATOM 628 C CA . PRO A 1 91 ? 15.231 11.710 -38.782 1.00 54.22 91 PRO A CA 1
ATOM 629 C C . PRO A 1 91 ? 16.596 12.214 -38.332 1.00 54.22 91 PRO A C 1
ATOM 631 O O . PRO A 1 91 ? 16.729 12.571 -37.157 1.00 54.22 91 PRO A O 1
ATOM 634 N N . GLU A 1 92 ? 17.585 12.121 -39.235 1.00 55.28 92 GLU A N 1
ATOM 635 C CA . GLU A 1 92 ? 18.989 12.448 -38.981 1.00 55.28 92 GLU A CA 1
ATOM 636 C C . GLU A 1 92 ? 19.051 13.593 -37.979 1.00 55.28 92 GLU A C 1
ATOM 638 O O . GLU A 1 92 ? 18.462 14.656 -38.211 1.00 55.28 92 GLU A O 1
ATOM 643 N N . VAL A 1 93 ? 19.722 13.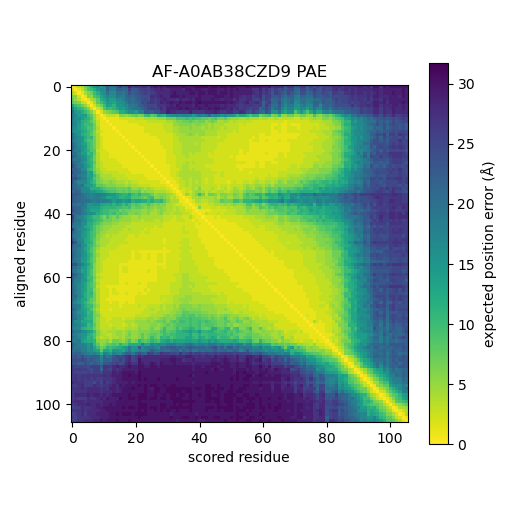380 -36.844 1.00 55.41 93 VAL A N 1
ATOM 644 C CA . VAL A 1 93 ? 20.043 14.489 -35.951 1.00 55.41 93 VAL A CA 1
ATOM 645 C C . VAL A 1 93 ? 20.840 15.460 -36.808 1.00 55.41 93 VAL A C 1
ATOM 647 O O . VAL A 1 93 ? 22.020 15.224 -37.053 1.00 55.41 93 VAL A O 1
ATOM 650 N N . GLN A 1 94 ? 20.191 16.518 -37.306 1.00 51.03 94 GLN A N 1
ATOM 651 C CA . GLN A 1 94 ? 20.841 17.555 -38.090 1.00 51.03 94 GLN A CA 1
ATOM 652 C C . GLN A 1 94 ? 21.905 18.183 -37.197 1.00 51.03 94 GLN A C 1
ATOM 654 O O . GLN A 1 94 ? 21.651 19.118 -36.432 1.00 51.03 94 GLN A O 1
ATOM 659 N N . ARG A 1 95 ? 23.133 17.673 -37.287 1.00 55.25 95 ARG A N 1
ATOM 660 C CA . ARG A 1 95 ? 24.295 18.413 -36.836 1.00 55.25 95 ARG A CA 1
ATOM 661 C C . ARG A 1 95 ? 24.403 19.595 -37.770 1.00 55.25 95 ARG A C 1
ATOM 663 O O . ARG A 1 95 ? 24.731 19.470 -38.945 1.00 55.25 95 ARG A O 1
ATOM 670 N N . ARG A 1 96 ? 24.068 20.759 -37.223 1.00 48.62 96 ARG A N 1
ATOM 671 C CA . ARG A 1 96 ? 24.181 22.053 -37.883 1.00 48.62 96 ARG A CA 1
ATOM 672 C C . ARG A 1 96 ? 25.572 22.175 -38.526 1.00 48.62 96 ARG A C 1
ATOM 674 O O . ARG A 1 96 ? 26.540 22.433 -37.817 1.00 48.62 96 ARG A O 1
ATOM 681 N N . GLY A 1 97 ? 25.653 21.982 -39.845 1.00 57.78 97 GLY A N 1
ATOM 682 C CA . GLY A 1 97 ? 26.887 22.128 -40.624 1.00 57.78 97 GLY A CA 1
ATOM 683 C C . GLY A 1 97 ? 27.268 20.976 -41.563 1.00 57.78 97 GLY A C 1
ATOM 684 O O . GLY A 1 97 ? 28.202 21.171 -42.334 1.00 57.78 97 GLY A O 1
ATOM 685 N N . GLU A 1 98 ? 26.591 19.822 -41.554 1.00 56.81 98 GLU A N 1
ATOM 686 C CA . GLU A 1 98 ? 26.892 18.734 -42.507 1.00 56.81 98 GLU A CA 1
ATOM 687 C C . GLU A 1 98 ? 26.077 18.867 -43.815 1.00 56.81 98 GLU A C 1
ATOM 689 O O . GLU A 1 98 ? 24.853 19.014 -43.756 1.00 56.81 98 GLU A O 1
ATOM 694 N N . PRO A 1 99 ? 26.719 18.861 -45.004 1.00 56.19 99 PRO A N 1
ATOM 695 C CA . PRO A 1 99 ? 26.010 18.947 -46.276 1.00 56.19 99 PRO A CA 1
ATOM 696 C C . PRO A 1 99 ? 25.327 17.617 -46.610 1.00 56.19 99 PRO A C 1
ATOM 698 O O . PRO A 1 99 ? 25.989 16.593 -46.770 1.00 56.19 99 PRO A O 1
ATOM 701 N N . THR A 1 100 ? 24.006 17.647 -46.767 1.00 59.66 100 THR A N 1
ATOM 702 C CA . THR A 1 100 ? 23.220 16.524 -47.286 1.00 59.66 100 THR A CA 1
ATOM 703 C C . THR A 1 100 ? 23.443 16.392 -48.793 1.00 59.66 100 THR A C 1
ATOM 705 O O . THR A 1 100 ? 23.340 17.366 -49.541 1.00 59.66 100 THR A O 1
ATOM 708 N N . GLY A 1 101 ? 23.796 15.183 -49.239 1.00 64.12 101 GLY A N 1
ATOM 709 C CA . GLY A 1 101 ? 23.888 14.843 -50.660 1.00 64.12 101 GLY A CA 1
ATOM 710 C C . GLY A 1 101 ? 22.545 15.016 -51.377 1.00 64.12 101 GLY A C 1
ATOM 711 O O . GLY A 1 101 ? 21.491 15.043 -50.742 1.00 64.12 101 GLY A O 1
ATOM 712 N N . GLU A 1 102 ? 22.593 15.166 -52.704 1.00 51.75 102 GLU A N 1
ATOM 713 C CA . GLU A 1 102 ? 21.434 15.553 -53.518 1.00 51.75 102 GLU A CA 1
ATOM 714 C C . GLU A 1 102 ? 20.203 14.652 -53.288 1.00 51.75 102 GLU A C 1
ATOM 716 O O . GLU A 1 102 ? 20.309 13.423 -53.392 1.00 51.75 102 GLU A O 1
ATOM 721 N N . PRO A 1 103 ? 19.018 15.237 -53.028 1.00 54.78 103 PRO A N 1
ATOM 722 C CA . PRO A 1 103 ? 17.804 14.465 -52.820 1.00 54.78 103 PRO A CA 1
ATOM 723 C C . PRO A 1 103 ? 17.373 13.800 -54.131 1.00 54.78 103 PRO A C 1
ATOM 725 O O . PRO A 1 103 ? 17.080 14.466 -55.125 1.00 54.78 103 PRO A O 1
ATOM 728 N N . ARG A 1 104 ? 17.297 12.466 -54.130 1.00 44.69 104 ARG A N 1
ATOM 729 C CA . ARG A 1 104 ? 16.644 11.704 -55.198 1.00 44.69 104 ARG A CA 1
ATOM 730 C C . ARG A 1 104 ? 15.161 11.571 -54.871 1.00 44.69 104 ARG A C 1
ATOM 732 O O . ARG A 1 104 ? 14.805 10.991 -53.851 1.00 44.69 104 ARG A O 1
ATOM 739 N N . VAL A 1 105 ? 14.320 12.125 -55.739 1.00 43.97 105 VAL A N 1
ATOM 740 C CA . VAL A 1 105 ? 12.860 11.976 -55.691 1.00 43.97 105 VAL A CA 1
ATOM 741 C C . VAL A 1 105 ? 12.508 10.572 -56.189 1.00 43.97 105 VAL A C 1
ATOM 743 O O . VAL A 1 105 ? 12.916 10.209 -57.294 1.00 43.97 105 VAL A O 1
ATOM 746 N N . VAL A 1 106 ? 11.780 9.796 -55.381 1.00 46.12 106 VAL A N 1
ATOM 747 C CA . VAL A 1 106 ? 11.090 8.562 -55.797 1.00 46.12 106 VAL A CA 1
ATOM 748 C C . VAL A 1 106 ? 9.596 8.804 -55.685 1.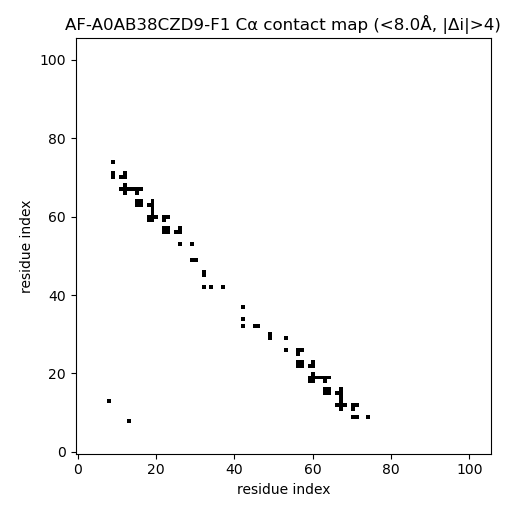00 46.12 106 VAL A C 1
ATOM 750 O O . VAL A 1 106 ? 9.184 9.327 -54.625 1.00 46.12 106 VAL A O 1
#

Nearest PDB structures (foldseek):
  7nna-assembly1_A  TM=4.571E-01  e=6.215E+00  Klebsiella pneumoniae

Mean predicted aligned error: 12.95 Å

Sequence (106 aa):
MSSTVATTGDPIVQVHRGVAASARAEMAGLPTVESAGMRPGHVAILEAALGETRKALEELGRVADVGAAGAEGLGDQDSENAGKFGGWDGPEVQRRGEPTGEPRVV